Protein AF-A0A2N1U427-F1 (afdb_monomer_lite)

pLDDT: mean 76.77, std 9.38, range [48.03, 88.31]

Radius of gyration: 17.12 Å; chains: 1; bounding box: 43×22×46 Å

Sequence (82 aa):
MNPNATDIPDNGIDEDCSGQDSKTITCYADADNDGYTNNTNTTTSSSDIGCPNGYKNTTTDEDCNDLNSSINPGATEICGNN

Secondary structure (DSSP, 8-state):
--TTPPP-TTSS--SS-SS-----EEEEE-SS-SS-B--SS-EEEESSSSPPTTEES---SB-TTTT-TTSSTTS---TT--

Structure (mmCIF, N/CA/C/O backbone):
data_AF-A0A2N1U427-F1
#
_entry.id   AF-A0A2N1U427-F1
#
loop_
_atom_site.group_PDB
_atom_site.id
_atom_site.type_symbol
_atom_site.label_atom_id
_atom_site.label_alt_id
_atom_site.label_comp_id
_atom_site.label_asym_id
_atom_site.label_entity_id
_atom_site.label_seq_id
_atom_site.pdbx_PDB_ins_code
_atom_site.Cartn_x
_atom_site.Cartn_y
_atom_site.Cartn_z
_atom_site.occupancy
_atom_site.B_iso_or_equiv
_atom_site.auth_seq_id
_atom_site.auth_comp_id
_atom_site.auth_asym_id
_atom_site.auth_atom_id
_atom_site.pdbx_PDB_model_num
ATOM 1 N N . MET A 1 1 ? 19.159 -8.631 -22.759 1.00 61.50 1 MET A N 1
ATOM 2 C CA . MET A 1 1 ? 18.991 -9.163 -21.396 1.00 61.50 1 MET A CA 1
ATOM 3 C C . MET A 1 1 ? 20.075 -8.549 -20.534 1.00 61.50 1 MET A C 1
ATOM 5 O O . MET A 1 1 ? 21.225 -8.970 -20.636 1.00 61.50 1 MET A O 1
ATOM 9 N N . ASN A 1 2 ? 19.746 -7.485 -19.808 1.00 72.19 2 ASN A N 1
ATOM 10 C CA . ASN A 1 2 ? 20.681 -6.795 -18.927 1.00 72.19 2 ASN A CA 1
ATOM 11 C C . ASN A 1 2 ? 20.137 -6.873 -17.492 1.00 72.19 2 ASN A C 1
ATOM 13 O O . ASN A 1 2 ? 19.481 -5.935 -17.073 1.00 72.19 2 ASN A O 1
ATOM 17 N N . PRO A 1 3 ? 20.420 -7.950 -16.742 1.00 75.56 3 PRO A N 1
ATOM 18 C CA . PRO A 1 3 ? 19.848 -8.192 -15.410 1.00 75.56 3 PRO A CA 1
ATOM 19 C C . PRO A 1 3 ? 20.257 -7.195 -14.319 1.00 75.56 3 PRO A C 1
ATOM 21 O O . PRO A 1 3 ? 19.909 -7.383 -13.164 1.00 75.56 3 PRO A O 1
ATOM 24 N N . ASN A 1 4 ? 21.035 -6.166 -14.662 1.00 78.56 4 ASN A N 1
ATOM 25 C CA . ASN A 1 4 ? 21.387 -5.069 -13.762 1.00 78.56 4 ASN A CA 1
ATOM 26 C C . ASN A 1 4 ? 20.922 -3.710 -14.310 1.00 78.56 4 ASN A C 1
ATOM 28 O O . ASN A 1 4 ? 21.435 -2.673 -13.882 1.00 78.56 4 ASN A O 1
ATOM 32 N N . ALA A 1 5 ? 20.057 -3.692 -15.328 1.00 81.94 5 ALA A N 1
ATOM 33 C CA . ALA A 1 5 ? 19.421 -2.454 -15.747 1.00 81.94 5 ALA A CA 1
ATOM 34 C C . ALA A 1 5 ? 18.508 -1.944 -14.623 1.00 81.94 5 ALA A C 1
ATOM 36 O O . ALA A 1 5 ? 18.069 -2.704 -13.771 1.00 81.94 5 ALA A O 1
ATOM 37 N N . THR A 1 6 ? 18.293 -0.636 -14.583 1.00 83.06 6 THR A N 1
ATOM 38 C CA . THR A 1 6 ? 17.294 -0.042 -13.696 1.00 83.06 6 THR A CA 1
ATOM 39 C C . THR A 1 6 ? 16.031 0.134 -14.508 1.00 83.06 6 THR A C 1
ATOM 41 O O . THR A 1 6 ? 16.108 0.736 -15.583 1.00 83.06 6 THR A O 1
ATOM 44 N N . ASP A 1 7 ? 14.914 -0.356 -13.990 1.00 83.88 7 ASP A N 1
ATOM 45 C CA . ASP A 1 7 ? 13.634 -0.173 -14.653 1.00 83.88 7 ASP A CA 1
ATOM 46 C C . ASP A 1 7 ? 13.211 1.297 -14.678 1.00 83.88 7 ASP A C 1
ATOM 48 O O . ASP A 1 7 ? 13.473 2.073 -13.747 1.00 83.88 7 ASP A O 1
ATOM 52 N N . ILE A 1 8 ? 12.526 1.677 -15.751 1.00 82.69 8 ILE A N 1
ATOM 53 C CA . ILE A 1 8 ? 11.863 2.970 -15.878 1.00 82.69 8 ILE A CA 1
ATOM 54 C C . ILE A 1 8 ? 10.380 2.767 -15.547 1.00 82.69 8 ILE A C 1
ATOM 56 O O . ILE A 1 8 ? 9.672 2.154 -16.340 1.00 82.69 8 ILE A O 1
ATOM 60 N N . PRO A 1 9 ? 9.869 3.346 -14.444 1.00 82.44 9 PRO A N 1
ATOM 61 C CA . PRO A 1 9 ? 8.505 3.082 -14.010 1.00 82.44 9 PRO A CA 1
ATOM 62 C C . PRO A 1 9 ? 7.436 3.397 -15.063 1.00 82.44 9 PRO A C 1
ATOM 64 O O . PRO A 1 9 ? 7.469 4.457 -15.697 1.00 82.44 9 PRO A O 1
ATOM 67 N N . ASP A 1 10 ? 6.452 2.502 -15.174 1.00 79.38 10 ASP A N 1
ATOM 68 C CA . ASP A 1 10 ? 5.232 2.649 -15.979 1.00 79.38 10 ASP A CA 1
ATOM 69 C C . ASP A 1 10 ? 5.465 2.834 -17.494 1.00 79.38 10 ASP A C 1
ATOM 71 O O . ASP A 1 10 ? 4.601 3.370 -18.201 1.00 79.38 10 ASP A O 1
ATOM 75 N N . ASN A 1 11 ? 6.611 2.398 -18.029 1.00 85.12 11 ASN A N 1
ATOM 76 C CA . ASN A 1 11 ? 6.890 2.476 -19.466 1.00 85.12 11 ASN A CA 1
ATOM 77 C C . ASN A 1 11 ? 6.479 1.200 -20.239 1.00 85.12 11 ASN A C 1
ATOM 79 O O . ASN A 1 11 ? 6.486 1.208 -21.476 1.00 85.12 11 ASN A O 1
ATOM 83 N N . GLY A 1 12 ? 6.082 0.134 -19.533 1.00 81.12 12 GLY A N 1
ATOM 84 C CA . GLY A 1 12 ? 5.657 -1.142 -20.107 1.00 81.12 12 GLY A CA 1
ATOM 85 C C . GLY A 1 12 ? 6.801 -2.017 -20.627 1.00 81.12 12 GLY A C 1
ATOM 86 O O . GLY A 1 12 ? 6.537 -2.962 -21.378 1.00 81.12 12 GLY A O 1
ATOM 87 N N . ILE A 1 13 ? 8.048 -1.699 -20.283 1.00 86.12 13 ILE A N 1
ATOM 88 C CA . ILE A 1 13 ? 9.263 -2.401 -20.690 1.00 86.12 13 ILE A CA 1
ATOM 89 C C . ILE A 1 13 ? 9.970 -2.883 -19.425 1.00 86.12 13 ILE A C 1
ATOM 91 O O . ILE A 1 13 ? 10.307 -2.107 -18.555 1.00 86.12 13 ILE A O 1
ATOM 95 N N . ASP A 1 14 ? 10.230 -4.182 -19.362 1.00 83.62 14 ASP A N 1
ATOM 96 C CA . ASP A 1 14 ? 11.065 -4.793 -18.328 1.00 83.62 14 ASP A CA 1
ATOM 97 C C . ASP A 1 14 ? 12.542 -4.666 -18.759 1.00 83.62 14 ASP A C 1
ATOM 99 O O . ASP A 1 14 ? 13.022 -5.421 -19.623 1.00 83.62 14 ASP A O 1
ATOM 103 N N . GLU A 1 15 ? 13.242 -3.641 -18.260 1.00 88.31 15 GLU A N 1
ATOM 104 C CA . GLU A 1 15 ? 14.625 -3.348 -18.650 1.00 88.31 15 GLU A CA 1
ATOM 105 C C . GLU A 1 15 ? 15.610 -4.391 -18.119 1.00 88.31 15 GLU A C 1
ATOM 107 O O . GLU A 1 15 ? 16.601 -4.719 -18.799 1.00 88.31 15 GLU A O 1
ATOM 112 N N . ASP A 1 16 ? 15.350 -4.905 -16.917 1.00 86.25 16 ASP A N 1
ATOM 113 C CA . ASP A 1 16 ? 16.220 -5.851 -16.226 1.00 86.25 16 ASP A CA 1
ATOM 114 C C . ASP A 1 16 ? 15.884 -7.328 -16.506 1.00 86.25 16 ASP A C 1
ATOM 116 O O . ASP A 1 16 ? 16.684 -8.230 -16.241 1.00 86.25 16 ASP A O 1
ATOM 120 N N . CYS A 1 17 ? 14.778 -7.586 -17.199 1.00 85.00 17 CYS A N 1
ATOM 121 C CA . CYS A 1 17 ? 14.264 -8.918 -17.500 1.00 85.00 17 CYS A CA 1
ATOM 122 C C . CYS A 1 17 ? 13.973 -9.756 -16.241 1.00 85.00 17 CYS A C 1
ATOM 124 O O . CYS A 1 17 ? 14.092 -10.990 -16.289 1.00 85.00 17 CYS A O 1
ATOM 126 N N . SER A 1 18 ? 13.613 -9.120 -15.125 1.00 84.38 18 SER A N 1
ATOM 127 C CA . SER A 1 18 ? 13.167 -9.781 -13.890 1.00 84.38 18 SER A CA 1
ATOM 128 C C . SER A 1 18 ? 11.799 -10.458 -14.042 1.00 84.38 18 SER A C 1
ATOM 130 O O . SER A 1 18 ? 11.403 -11.267 -13.197 1.00 84.38 18 SER A O 1
ATOM 132 N N . GLY A 1 19 ? 11.101 -10.196 -15.151 1.00 81.56 19 GLY A N 1
ATOM 133 C CA . GLY A 1 19 ? 9.752 -10.665 -15.446 1.00 81.56 19 GLY A CA 1
ATOM 134 C C . GLY A 1 19 ? 8.674 -9.663 -15.044 1.00 81.56 19 GLY A C 1
ATOM 135 O O . GLY A 1 19 ? 7.494 -10.025 -15.020 1.00 81.56 19 GLY A O 1
ATOM 136 N N . GLN A 1 20 ? 9.063 -8.439 -14.690 1.00 80.81 20 GLN A N 1
ATOM 137 C CA . GLN A 1 20 ? 8.197 -7.410 -14.141 1.00 80.81 20 GLN A CA 1
ATOM 138 C C . GLN A 1 20 ? 8.647 -6.025 -14.624 1.00 80.81 20 GLN A C 1
ATOM 140 O O . GLN A 1 20 ? 9.832 -5.777 -14.745 1.00 80.81 20 GLN A O 1
ATOM 145 N N . ASP A 1 21 ? 7.688 -5.142 -14.908 1.00 81.25 21 ASP A N 1
ATOM 146 C CA . ASP A 1 21 ? 7.938 -3.711 -15.124 1.00 81.25 21 ASP A CA 1
ATOM 147 C C . ASP A 1 21 ? 7.695 -2.988 -13.798 1.00 81.25 21 ASP A C 1
ATOM 149 O O . ASP A 1 21 ? 6.655 -3.200 -13.151 1.00 81.25 21 ASP A O 1
ATOM 153 N N . SER A 1 22 ? 8.649 -2.159 -13.388 1.00 83.12 22 SER A N 1
ATOM 154 C CA . SER A 1 22 ? 8.516 -1.320 -12.205 1.00 83.12 22 SER A CA 1
ATOM 155 C C . SER A 1 22 ? 7.334 -0.356 -12.345 1.00 83.12 22 SER A C 1
ATOM 157 O O . SER A 1 22 ? 7.054 0.195 -13.406 1.00 83.12 22 SER A O 1
ATOM 159 N N . LYS A 1 23 ? 6.604 -0.128 -11.251 1.00 79.06 23 LYS A N 1
ATOM 160 C CA . LYS A 1 23 ? 5.401 0.718 -11.249 1.00 79.06 23 LYS A CA 1
ATOM 161 C C . LYS A 1 23 ? 5.496 1.801 -10.209 1.00 79.06 23 LYS A C 1
ATOM 163 O O . LYS A 1 23 ? 5.961 1.536 -9.106 1.00 79.06 23 LYS A O 1
ATOM 168 N N . THR A 1 24 ? 4.958 2.975 -10.520 1.00 79.88 24 THR A N 1
ATOM 169 C CA . THR A 1 24 ? 4.740 4.017 -9.519 1.00 79.88 24 THR A CA 1
ATOM 170 C C . THR A 1 24 ? 3.468 3.697 -8.744 1.00 79.88 24 THR A C 1
ATOM 172 O O . THR A 1 24 ? 2.357 3.988 -9.189 1.00 79.88 24 THR A O 1
ATOM 175 N N . ILE A 1 25 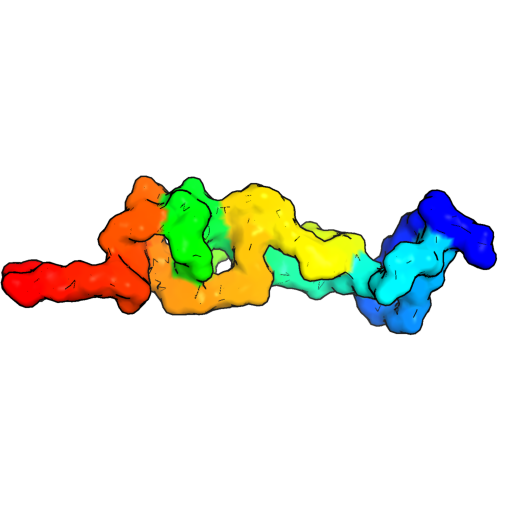? 3.610 3.093 -7.567 1.00 79.62 25 ILE A N 1
ATOM 176 C CA . ILE A 1 25 ? 2.474 2.812 -6.678 1.00 79.62 25 ILE A CA 1
ATOM 177 C C . ILE A 1 25 ? 2.464 3.764 -5.487 1.00 79.62 25 ILE A C 1
ATOM 179 O O . ILE A 1 25 ? 3.499 4.023 -4.876 1.00 79.62 25 ILE A O 1
ATOM 183 N N . THR A 1 26 ? 1.282 4.277 -5.141 1.00 82.56 26 THR A N 1
ATOM 184 C CA . THR A 1 26 ? 1.073 5.008 -3.888 1.00 82.56 26 THR A CA 1
ATOM 185 C C . THR A 1 26 ? 0.892 4.010 -2.753 1.00 82.56 26 THR A C 1
ATOM 187 O O . THR A 1 26 ? 0.003 3.163 -2.788 1.00 82.56 26 THR A O 1
ATOM 190 N N . CYS A 1 27 ? 1.752 4.124 -1.753 1.00 85.38 27 CYS A N 1
ATOM 191 C CA . CYS A 1 27 ? 1.798 3.269 -0.583 1.00 85.38 27 CYS A CA 1
ATOM 192 C C . CYS A 1 27 ? 1.409 4.076 0.655 1.00 85.38 27 CYS A C 1
ATOM 194 O O . CYS A 1 27 ? 1.979 5.142 0.875 1.00 85.38 27 CYS A O 1
ATOM 196 N N . TYR A 1 28 ? 0.483 3.567 1.458 1.00 85.38 28 TYR A N 1
ATOM 197 C CA . TYR A 1 28 ? -0.024 4.157 2.696 1.00 85.38 28 TYR A CA 1
ATOM 198 C C . TYR A 1 28 ? 0.621 3.471 3.895 1.00 85.38 28 TYR A C 1
ATOM 200 O O . TYR A 1 28 ? 0.857 2.265 3.839 1.00 85.38 28 TYR A O 1
ATOM 208 N N . ALA A 1 29 ? 0.954 4.237 4.933 1.00 85.25 29 ALA A N 1
ATOM 209 C CA . ALA A 1 29 ? 1.517 3.685 6.161 1.00 85.25 29 ALA A CA 1
ATOM 210 C C . ALA A 1 29 ? 0.516 2.746 6.863 1.00 85.25 29 ALA A C 1
ATOM 212 O O . ALA A 1 29 ? -0.685 3.006 6.858 1.00 85.25 29 ALA A O 1
ATOM 213 N N . ASP A 1 30 ? 1.054 1.666 7.419 1.00 84.25 30 ASP A N 1
ATOM 214 C CA . ASP A 1 30 ? 0.391 0.634 8.223 1.00 84.25 30 ASP A CA 1
ATOM 215 C C . ASP A 1 30 ? 1.336 0.373 9.405 1.00 84.25 30 ASP A C 1
ATOM 217 O O . ASP A 1 30 ? 2.299 -0.403 9.302 1.00 84.25 30 ASP A O 1
ATOM 221 N N . ALA A 1 31 ? 1.194 1.176 10.461 1.00 84.38 31 ALA A N 1
ATOM 222 C CA . ALA A 1 31 ? 2.211 1.286 11.506 1.00 84.38 31 ALA A CA 1
ATOM 223 C C . ALA A 1 31 ? 2.161 0.134 12.521 1.00 84.38 31 ALA A C 1
ATOM 225 O O . ALA A 1 31 ? 3.197 -0.198 13.116 1.00 84.38 31 ALA A O 1
ATOM 226 N N . ASP A 1 32 ? 1.019 -0.528 12.675 1.00 84.88 32 ASP A N 1
ATOM 227 C CA . ASP A 1 32 ? 0.862 -1.704 13.531 1.00 84.88 32 ASP A CA 1
ATOM 228 C C . ASP A 1 32 ? 0.827 -3.048 12.771 1.00 84.88 32 ASP A C 1
ATOM 230 O O . ASP A 1 32 ? 0.927 -4.106 13.406 1.00 84.88 32 ASP A O 1
ATOM 234 N N . ASN A 1 33 ? 0.863 -3.012 11.434 1.00 85.62 33 ASN A N 1
ATOM 235 C CA . ASN A 1 33 ? 0.895 -4.159 10.521 1.00 85.62 33 ASN A CA 1
ATOM 236 C C . ASN A 1 33 ? -0.353 -5.048 10.573 1.00 85.62 33 ASN A C 1
ATOM 238 O O . ASN A 1 33 ? -0.240 -6.268 10.383 1.00 85.62 33 ASN A O 1
ATOM 242 N N . ASP A 1 34 ? -1.528 -4.480 10.815 1.00 82.62 34 ASP A N 1
ATOM 243 C CA . ASP A 1 34 ? -2.790 -5.221 10.786 1.00 82.62 34 ASP A CA 1
ATOM 244 C C . ASP A 1 34 ? -3.446 -5.294 9.394 1.00 82.62 34 ASP A C 1
ATOM 246 O O . ASP A 1 34 ? -4.373 -6.083 9.176 1.00 82.62 34 ASP A O 1
ATOM 250 N N . GLY A 1 35 ? -2.887 -4.562 8.424 1.00 81.88 35 GLY A N 1
ATOM 251 C CA . GLY A 1 35 ? -3.336 -4.536 7.033 1.00 81.88 35 GLY A CA 1
ATOM 252 C C . GLY A 1 35 ? -4.364 -3.450 6.720 1.00 81.88 35 GLY A C 1
ATOM 253 O O . GLY A 1 35 ? -4.799 -3.363 5.564 1.00 81.88 35 GLY A O 1
ATOM 254 N N . TYR A 1 36 ? -4.720 -2.627 7.700 1.00 84.06 36 TYR A N 1
ATOM 255 C CA . TYR A 1 36 ? -5.497 -1.412 7.530 1.00 84.06 36 TYR A CA 1
ATOM 256 C C . TYR A 1 36 ? -4.559 -0.208 7.540 1.00 84.06 36 TYR A C 1
ATOM 258 O O . TYR A 1 36 ? -3.411 -0.273 7.968 1.00 84.06 36 TYR A O 1
ATOM 266 N N . THR A 1 37 ? -5.002 0.884 6.929 1.00 82.62 37 THR A N 1
ATOM 267 C CA . THR A 1 37 ? -4.168 2.083 6.799 1.00 82.62 37 THR A CA 1
ATOM 268 C C . THR A 1 37 ? -4.974 3.281 7.234 1.00 82.62 37 THR A C 1
ATOM 270 O O . THR A 1 37 ? -6.121 3.452 6.802 1.00 82.62 37 THR A O 1
ATOM 273 N N . ASN A 1 38 ? -4.365 4.168 8.009 1.00 75.75 38 ASN A N 1
ATOM 274 C CA . ASN A 1 38 ? -4.968 5.460 8.262 1.00 75.75 38 ASN A CA 1
ATOM 275 C C . ASN A 1 38 ? -4.803 6.330 7.006 1.00 75.75 38 ASN A C 1
ATOM 277 O O . ASN A 1 38 ? -3.690 6.643 6.575 1.00 75.75 38 ASN A O 1
ATOM 281 N N . ASN A 1 39 ? -5.917 6.735 6.391 1.00 66.50 39 ASN A N 1
ATOM 282 C CA . ASN A 1 39 ? -5.945 7.555 5.173 1.00 66.50 39 ASN A CA 1
ATOM 283 C C . ASN A 1 39 ? -5.251 8.931 5.335 1.00 66.50 39 ASN A C 1
ATOM 285 O O . ASN A 1 39 ? -5.140 9.702 4.376 1.00 66.50 39 ASN A O 1
ATOM 289 N N . THR A 1 40 ? -4.761 9.252 6.537 1.00 62.59 40 THR A N 1
ATOM 290 C CA . THR A 1 40 ? -4.034 10.471 6.869 1.00 62.59 40 THR A CA 1
ATOM 291 C C . THR A 1 40 ? -2.613 10.483 6.291 1.00 62.59 40 THR A C 1
ATOM 293 O O . THR A 1 40 ? -1.616 10.335 6.992 1.00 62.59 40 THR A O 1
ATOM 296 N N . ASN A 1 41 ? -2.529 10.766 4.991 1.00 58.53 41 ASN A N 1
ATOM 297 C CA . ASN A 1 41 ? -1.467 11.516 4.299 1.00 58.53 41 ASN A CA 1
ATOM 298 C C . ASN A 1 41 ? -0.015 10.996 4.297 1.00 58.53 41 ASN A C 1
ATOM 300 O O . ASN A 1 41 ? 0.796 11.560 3.556 1.00 58.53 41 ASN A O 1
ATOM 304 N N . THR A 1 42 ? 0.353 9.954 5.044 1.00 67.38 42 THR A N 1
ATOM 305 C CA . THR A 1 42 ? 1.717 9.402 4.975 1.00 67.38 42 THR A CA 1
ATOM 306 C C . THR A 1 42 ? 1.810 8.450 3.795 1.00 67.38 42 THR A C 1
ATOM 308 O O . THR A 1 42 ? 1.621 7.243 3.926 1.00 67.38 42 THR A O 1
ATOM 311 N N . THR A 1 43 ? 2.071 9.027 2.623 1.00 72.94 43 THR A N 1
ATOM 312 C CA . THR A 1 43 ? 2.237 8.274 1.382 1.00 72.94 43 THR A CA 1
ATOM 313 C C . THR A 1 43 ? 3.699 8.213 0.963 1.00 72.94 43 THR A C 1
ATOM 315 O O . THR A 1 43 ? 4.453 9.171 1.140 1.00 72.94 43 THR A O 1
ATOM 318 N N . THR A 1 44 ? 4.103 7.085 0.389 1.00 74.06 44 THR A N 1
ATOM 319 C CA . THR A 1 44 ? 5.356 6.966 -0.363 1.00 74.06 44 THR A CA 1
ATOM 320 C C . THR A 1 44 ? 5.071 6.430 -1.759 1.00 74.06 44 THR A C 1
ATOM 322 O O . THR A 1 44 ? 4.043 5.794 -1.988 1.00 74.06 44 THR A O 1
ATOM 325 N N . SER A 1 45 ? 5.958 6.724 -2.706 1.00 70.94 45 SER A N 1
ATOM 326 C CA . SER A 1 45 ? 5.938 6.103 -4.029 1.00 70.94 45 SER A CA 1
ATOM 327 C C . SER A 1 45 ? 6.991 5.008 -4.057 1.00 70.94 45 SER A C 1
ATOM 329 O O . SER A 1 45 ? 8.156 5.278 -3.762 1.00 70.94 45 SER A O 1
ATOM 331 N N . SER A 1 46 ? 6.587 3.784 -4.382 1.00 70.81 46 SER A N 1
ATOM 332 C CA . SER A 1 46 ? 7.547 2.737 -4.731 1.00 70.81 46 SER A CA 1
ATOM 333 C C . SER A 1 46 ? 7.796 2.788 -6.232 1.00 70.81 46 SER A C 1
ATOM 335 O O . SER A 1 46 ? 6.866 3.072 -6.982 1.00 70.81 46 SER A O 1
ATOM 337 N N . SER A 1 47 ? 9.040 2.555 -6.647 1.00 66.75 47 SER A N 1
ATOM 338 C CA . SER A 1 47 ? 9.432 2.334 -8.044 1.00 66.75 47 SER A CA 1
ATOM 339 C C . SER A 1 47 ? 9.609 0.841 -8.322 1.00 66.75 47 SER A C 1
ATOM 341 O O . SER A 1 47 ? 10.450 0.475 -9.122 1.00 66.75 47 SER A O 1
ATOM 343 N N . ASP A 1 48 ? 8.904 -0.005 -7.580 1.00 66.50 48 ASP A N 1
ATOM 344 C CA . ASP A 1 48 ? 8.887 -1.464 -7.675 1.00 66.50 48 ASP A CA 1
ATOM 345 C C . ASP A 1 48 ? 7.427 -1.908 -7.446 1.00 66.50 48 ASP A C 1
ATOM 347 O O . ASP A 1 48 ? 6.586 -1.134 -6.978 1.00 66.50 48 ASP A O 1
ATOM 351 N N . ILE A 1 49 ? 7.095 -3.156 -7.760 1.00 67.69 49 ILE A N 1
ATOM 352 C CA . ILE A 1 49 ? 5.742 -3.724 -7.663 1.00 67.69 49 ILE A CA 1
ATOM 353 C C . ILE A 1 49 ? 5.225 -3.829 -6.216 1.00 67.69 49 ILE A C 1
ATOM 355 O O . ILE A 1 49 ? 4.025 -4.023 -6.004 1.00 67.69 49 ILE A O 1
ATOM 359 N N . GLY A 1 50 ? 6.094 -3.673 -5.212 1.00 76.00 50 GLY A N 1
ATOM 360 C CA . GLY A 1 50 ? 5.751 -3.766 -3.792 1.00 76.00 50 GLY A CA 1
ATOM 361 C C . GLY A 1 50 ? 5.910 -2.459 -3.016 1.00 76.00 50 GLY A C 1
ATOM 362 O O . GLY A 1 50 ? 6.768 -1.631 -3.319 1.00 76.00 50 GLY A O 1
ATOM 363 N N . CYS A 1 51 ? 5.100 -2.291 -1.968 1.00 80.94 51 CYS A N 1
ATOM 364 C CA . CYS A 1 51 ? 5.329 -1.256 -0.965 1.00 80.94 51 CYS A CA 1
ATOM 365 C C . CYS A 1 51 ? 6.445 -1.670 0.010 1.00 80.94 51 CYS A C 1
ATOM 367 O O . CYS A 1 51 ? 6.597 -2.863 0.285 1.00 80.94 51 CYS A O 1
ATOM 369 N N . PRO A 1 52 ? 7.206 -0.712 0.574 1.00 79.88 52 PRO A N 1
ATOM 370 C CA . PRO A 1 52 ? 8.145 -0.998 1.654 1.00 79.88 52 PRO A CA 1
ATOM 371 C C . PRO A 1 52 ? 7.452 -1.626 2.873 1.00 79.88 52 PRO A C 1
ATOM 373 O O . PRO A 1 52 ? 6.248 -1.463 3.070 1.00 79.88 52 PRO A O 1
ATOM 376 N N . ASN A 1 53 ? 8.220 -2.295 3.739 1.00 81.75 53 ASN A N 1
ATOM 377 C CA . ASN A 1 53 ? 7.695 -2.794 5.015 1.00 81.75 53 ASN A CA 1
ATOM 378 C C . ASN A 1 53 ? 7.052 -1.660 5.830 1.00 81.75 53 ASN A C 1
ATOM 380 O O . ASN A 1 53 ? 7.625 -0.574 5.930 1.00 81.75 53 ASN A O 1
ATOM 384 N N . GLY A 1 54 ? 5.889 -1.936 6.427 1.00 79.75 54 GLY A N 1
ATOM 385 C CA . GLY A 1 54 ? 5.072 -0.933 7.120 1.00 79.75 54 GLY A CA 1
ATOM 386 C C . GLY A 1 54 ? 4.226 -0.062 6.187 1.00 79.75 54 GLY A C 1
ATOM 387 O O . GLY A 1 54 ? 3.723 0.970 6.617 1.00 79.75 54 GLY A O 1
ATOM 388 N N . TYR A 1 55 ? 4.096 -0.439 4.909 1.00 83.19 55 TYR A N 1
ATOM 389 C CA . TYR A 1 55 ? 3.206 0.225 3.963 1.00 83.19 55 TYR A CA 1
ATOM 390 C C . TYR A 1 55 ? 2.364 -0.771 3.154 1.00 83.19 55 TYR A C 1
ATOM 392 O O . TYR A 1 55 ? 2.786 -1.904 2.900 1.00 83.19 55 TYR A O 1
ATOM 400 N N . LYS A 1 56 ? 1.190 -0.331 2.691 1.00 84.00 56 LYS A N 1
ATOM 401 C CA . LYS A 1 56 ? 0.280 -1.07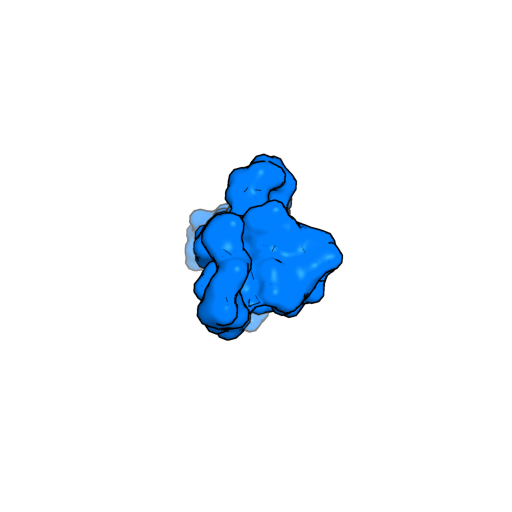5 1.802 1.00 84.00 56 LYS A CA 1
ATOM 402 C C . LYS A 1 56 ? -0.166 -0.211 0.624 1.00 84.00 56 LYS A C 1
ATOM 404 O O . LYS A 1 56 ? -0.263 1.003 0.739 1.00 84.00 56 LYS A O 1
ATOM 409 N N . ASN A 1 57 ? -0.440 -0.827 -0.526 1.00 79.44 57 ASN A N 1
ATOM 410 C C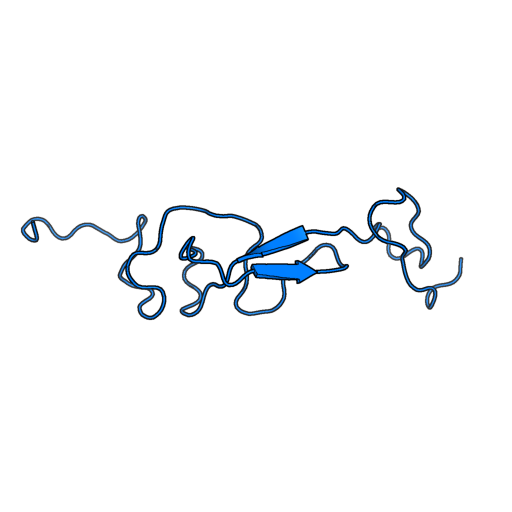A . ASN A 1 57 ? -0.926 -0.130 -1.729 1.00 79.44 57 ASN A CA 1
ATOM 411 C C . ASN A 1 57 ? -2.462 -0.040 -1.789 1.00 79.44 57 ASN A C 1
ATOM 413 O O . ASN A 1 57 ? -3.026 0.297 -2.831 1.00 79.44 57 ASN A O 1
ATOM 417 N N . THR A 1 58 ? -3.138 -0.371 -0.690 1.00 71.94 58 THR A N 1
ATOM 418 C CA . THR A 1 58 ? -4.586 -0.291 -0.533 1.00 71.94 58 THR A CA 1
ATOM 419 C C . THR A 1 58 ? -4.903 0.685 0.588 1.00 71.94 58 THR A C 1
ATOM 421 O O . THR A 1 58 ? -4.188 0.743 1.580 1.00 71.94 58 THR A O 1
ATOM 424 N N . THR A 1 59 ? -5.991 1.435 0.437 1.00 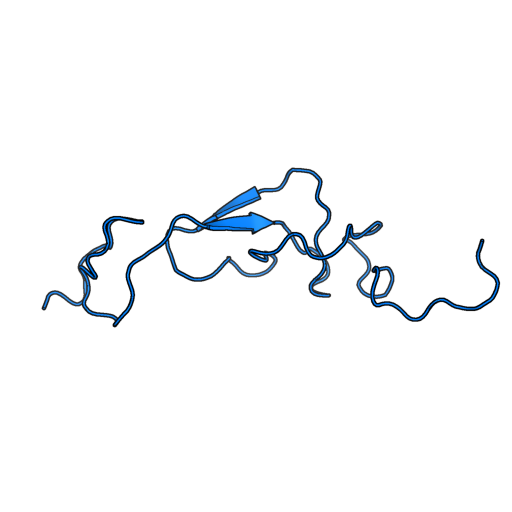65.56 59 THR A N 1
ATOM 425 C CA . THR A 1 59 ? -6.575 2.258 1.507 1.00 65.56 59 THR A CA 1
ATOM 426 C C . THR A 1 59 ? -7.669 1.484 2.237 1.00 65.56 59 THR A C 1
ATOM 428 O O . THR A 1 59 ? -8.734 2.041 2.500 1.00 65.56 59 THR A O 1
ATOM 431 N N . THR A 1 60 ? -7.507 0.169 2.401 1.00 58.59 60 THR A N 1
ATOM 432 C CA . THR A 1 60 ? -8.560 -0.671 2.977 1.00 58.59 60 THR A CA 1
ATOM 433 C C . THR A 1 60 ? -8.860 -0.174 4.381 1.00 58.59 60 THR A C 1
ATOM 435 O O . THR A 1 60 ? -7.976 -0.210 5.225 1.00 58.59 60 THR A O 1
ATOM 438 N N . ASP A 1 61 ? -10.084 0.342 4.510 1.00 61.31 61 ASP A N 1
ATOM 439 C CA . ASP A 1 61 ? -10.827 0.839 5.663 1.00 61.31 61 ASP A CA 1
ATOM 440 C C . ASP A 1 61 ? -10.032 1.636 6.711 1.00 61.31 61 ASP A C 1
ATOM 442 O O . ASP A 1 61 ? -9.094 1.154 7.329 1.00 61.31 61 ASP A O 1
ATOM 446 N N . GLU A 1 62 ? -10.458 2.884 6.909 1.00 71.44 62 GLU A N 1
ATOM 447 C CA . GLU A 1 62 ? -9.883 3.864 7.831 1.00 71.44 62 GLU A CA 1
ATOM 448 C C . GLU A 1 62 ? -9.563 3.269 9.203 1.00 71.44 62 GLU A C 1
ATOM 450 O O . GLU A 1 62 ? -10.440 3.128 10.059 1.00 71.44 62 GLU A O 1
ATOM 455 N N . ASP A 1 63 ? -8.286 2.960 9.415 1.00 77.50 63 ASP A N 1
ATOM 456 C CA . ASP A 1 63 ? -7.804 2.600 10.732 1.00 77.50 63 ASP A CA 1
ATOM 457 C C . ASP A 1 63 ? -7.883 3.834 11.639 1.00 77.50 63 ASP A C 1
ATOM 459 O O . ASP A 1 63 ? -7.182 4.839 11.457 1.00 77.50 63 ASP A O 1
ATOM 463 N N . CYS A 1 64 ? -8.788 3.774 12.615 1.00 80.81 64 CYS A N 1
ATOM 464 C CA . CYS A 1 64 ? -8.973 4.849 13.574 1.00 80.81 64 CYS A CA 1
ATOM 465 C C . CYS A 1 64 ? -7.838 4.915 14.609 1.00 80.81 64 CYS A C 1
ATOM 467 O O . CYS A 1 64 ? -7.703 5.943 15.284 1.00 80.81 64 CYS A O 1
ATOM 469 N N . ASN A 1 65 ? -7.014 3.869 14.728 1.00 81.69 65 ASN A N 1
ATOM 470 C CA . ASN A 1 65 ? -5.828 3.828 15.566 1.00 81.69 65 ASN A CA 1
ATOM 471 C C . ASN A 1 65 ? -4.706 2.943 14.984 1.00 81.69 65 ASN A C 1
ATOM 473 O O . ASN A 1 65 ? -4.414 1.888 15.533 1.00 81.69 65 ASN A O 1
ATOM 477 N N . ASP A 1 66 ? -3.961 3.525 14.040 1.00 78.75 66 ASP A N 1
ATOM 478 C CA . ASP A 1 66 ? -2.740 3.015 13.366 1.00 78.75 66 ASP A CA 1
ATOM 479 C C . ASP A 1 66 ? -1.554 2.671 14.301 1.00 78.75 66 ASP A C 1
ATOM 481 O O . ASP A 1 66 ? -0.416 2.485 13.882 1.00 78.75 66 ASP A O 1
ATOM 485 N N . LEU A 1 67 ? -1.767 2.678 15.617 1.00 83.69 67 LEU A N 1
ATOM 486 C CA . LEU A 1 67 ? -0.796 2.250 16.625 1.00 83.69 67 LEU A CA 1
ATOM 487 C C . LEU A 1 67 ? -1.277 1.009 17.391 1.00 83.69 67 LEU A C 1
ATOM 489 O O . LEU A 1 67 ? -0.634 0.617 18.373 1.00 83.69 67 LEU A O 1
ATOM 493 N N . ASN A 1 68 ? -2.417 0.425 17.022 1.00 82.69 68 ASN A N 1
ATOM 494 C CA . ASN A 1 68 ? -3.023 -0.693 17.724 1.00 82.69 68 ASN A CA 1
ATOM 495 C C . ASN A 1 68 ? -3.780 -1.633 16.778 1.00 82.69 68 ASN A C 1
ATOM 497 O O . ASN A 1 68 ? -4.981 -1.484 16.580 1.00 82.69 68 ASN A O 1
ATOM 501 N N . SER A 1 69 ? -3.119 -2.738 16.433 1.00 84.75 69 SER A N 1
ATOM 502 C CA . SER A 1 69 ? -3.619 -3.781 15.528 1.00 84.75 69 SER A CA 1
ATOM 503 C C . SER A 1 69 ? -4.887 -4.516 15.981 1.00 84.75 69 SER A C 1
ATOM 505 O O . SER A 1 69 ? -5.378 -5.420 15.303 1.00 84.75 69 SER A O 1
ATOM 507 N N . SER A 1 70 ? -5.399 -4.211 17.178 1.00 83.69 70 SER A N 1
ATOM 508 C CA . SER A 1 70 ? -6.690 -4.704 17.678 1.00 83.69 70 SER A CA 1
ATOM 509 C C . SER A 1 70 ? -7.844 -3.727 17.442 1.00 83.69 70 SER A C 1
ATOM 511 O O . SER A 1 70 ? -8.981 -4.047 17.792 1.00 83.69 70 SER A O 1
ATOM 513 N N . ILE A 1 71 ? -7.568 -2.532 16.924 1.00 82.88 71 ILE A N 1
ATOM 514 C CA . ILE A 1 71 ? -8.541 -1.477 16.662 1.00 82.88 71 ILE A CA 1
ATOM 515 C C . ILE A 1 71 ? -8.501 -1.196 15.167 1.00 82.88 71 ILE A C 1
ATOM 517 O O . ILE A 1 71 ? -7.828 -0.290 14.722 1.00 82.88 71 IL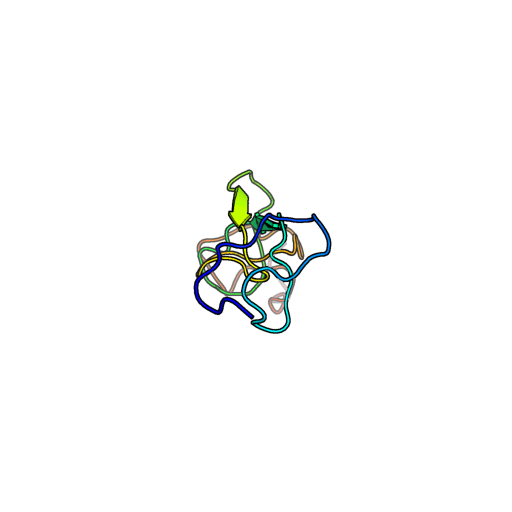E A O 1
ATOM 521 N N . ASN A 1 72 ? -9.264 -1.970 14.408 1.00 82.75 72 ASN A N 1
ATOM 522 C CA . ASN A 1 72 ? -9.424 -1.773 12.976 1.00 82.75 72 ASN A CA 1
ATOM 523 C C . ASN A 1 72 ? -10.830 -2.192 12.538 1.00 82.75 72 ASN A C 1
ATOM 525 O O . ASN A 1 72 ? -11.544 -2.853 13.298 1.00 82.75 72 ASN A O 1
ATOM 529 N N . PRO A 1 73 ? -11.243 -1.853 11.310 1.00 79.31 73 PRO A N 1
ATOM 530 C CA . PRO A 1 73 ? -12.572 -2.183 10.789 1.00 79.31 73 PRO A CA 1
ATOM 531 C C . PRO A 1 73 ? -12.883 -3.688 10.716 1.00 79.31 73 PRO A C 1
ATOM 533 O O . PRO A 1 73 ? -14.050 -4.077 10.703 1.00 79.31 73 PRO A O 1
ATOM 536 N N . GLY A 1 74 ? -11.858 -4.547 10.689 1.00 79.75 74 GLY A N 1
ATOM 537 C CA . GLY A 1 74 ? -11.999 -6.004 10.753 1.00 79.75 74 GLY A CA 1
ATOM 538 C C . GLY A 1 74 ? -11.979 -6.585 12.169 1.00 79.75 74 GLY A C 1
ATOM 539 O O . GLY A 1 74 ? -12.180 -7.795 12.333 1.00 79.75 74 GLY A O 1
ATOM 540 N N . ALA A 1 75 ? -11.726 -5.767 13.193 1.00 80.19 75 ALA A N 1
ATOM 541 C CA . ALA A 1 75 ? -11.682 -6.211 14.574 1.00 80.19 75 ALA A CA 1
ATOM 542 C C . ALA A 1 75 ? -13.080 -6.635 15.042 1.00 80.19 75 ALA A C 1
ATOM 544 O O . ALA A 1 75 ? -14.107 -6.092 14.638 1.00 80.19 75 ALA A O 1
ATOM 545 N N . THR A 1 76 ? -13.138 -7.648 15.911 1.00 76.56 76 THR A N 1
ATOM 546 C CA . THR A 1 76 ? -14.420 -8.099 16.464 1.00 76.56 76 THR A CA 1
ATOM 547 C C . THR A 1 76 ? -14.992 -7.014 17.371 1.00 76.56 76 THR A C 1
ATOM 549 O O . THR A 1 76 ? -14.486 -6.800 18.472 1.00 76.56 76 THR A O 1
ATOM 552 N N . GLU A 1 77 ? -16.072 -6.376 16.924 1.00 63.25 77 GLU A N 1
ATOM 553 C CA . GLU A 1 77 ? -16.881 -5.458 17.728 1.00 63.25 77 GLU A CA 1
ATOM 554 C C . GLU A 1 77 ? -17.296 -6.148 19.038 1.00 63.25 77 GLU A C 1
ATOM 556 O O . GLU A 1 77 ? -18.014 -7.157 19.043 1.00 63.25 77 GLU A O 1
ATOM 561 N N . ILE A 1 78 ? -16.837 -5.624 20.177 1.00 63.56 78 ILE A N 1
ATOM 562 C CA . ILE A 1 78 ? -17.297 -6.106 21.478 1.00 63.56 78 ILE A CA 1
ATOM 563 C C . ILE A 1 78 ? -18.642 -5.441 21.749 1.00 63.56 78 ILE A C 1
ATOM 565 O O . ILE A 1 78 ? -18.707 -4.248 22.018 1.00 63.56 78 ILE A O 1
ATOM 569 N N . CYS A 1 79 ? -19.723 -6.221 21.721 1.00 48.03 79 CYS A N 1
ATOM 570 C CA . CYS A 1 79 ? -21.068 -5.733 22.025 1.00 48.03 79 CYS A CA 1
ATOM 5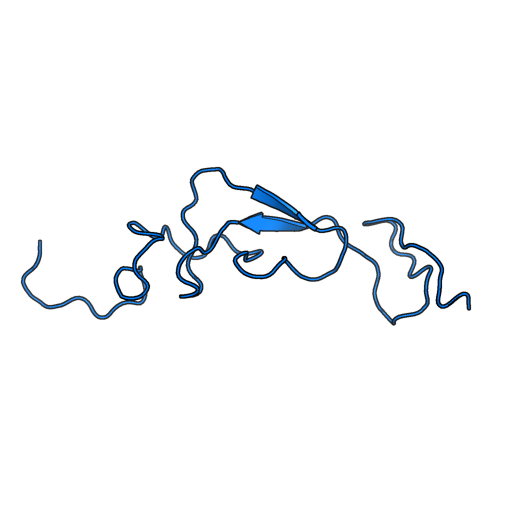71 C C . CYS A 1 79 ? -21.086 -4.919 23.340 1.00 48.03 79 CYS A C 1
ATOM 573 O O . CYS A 1 79 ? -20.987 -5.499 24.423 1.00 48.03 79 CYS A O 1
ATOM 575 N N . GLY A 1 80 ? -21.237 -3.589 23.248 1.00 50.84 80 GLY A N 1
ATOM 576 C CA . GLY A 1 80 ? -21.369 -2.691 24.404 1.00 50.84 80 GLY A CA 1
ATOM 577 C C . GLY A 1 80 ? -20.468 -1.449 24.441 1.00 50.84 80 GLY A C 1
ATOM 578 O O . GLY A 1 80 ? -20.600 -0.684 25.396 1.00 50.84 80 GLY A O 1
ATOM 579 N N . ASN A 1 81 ? -19.593 -1.209 23.458 1.00 55.38 81 ASN A N 1
ATOM 580 C CA . ASN A 1 81 ? -18.833 0.044 23.335 1.00 55.38 81 ASN A CA 1
ATOM 581 C C . ASN A 1 81 ? -19.375 0.937 22.198 1.00 55.38 81 ASN A C 1
ATOM 583 O O . ASN A 1 81 ? -18.814 0.991 21.113 1.00 55.38 81 ASN A O 1
ATOM 587 N N . ASN A 1 82 ? -20.464 1.661 22.468 1.00 49.41 82 ASN A N 1
ATOM 588 C CA . ASN A 1 82 ? -20.873 2.797 21.628 1.00 49.41 82 ASN A CA 1
ATOM 589 C C . ASN A 1 82 ? -20.106 4.067 22.002 1.00 49.41 82 ASN A C 1
ATOM 591 O O . ASN A 1 82 ? -19.966 4.316 23.224 1.00 49.41 82 ASN A O 1
#

Foldseek 3Di:
DALPDDADAPPPDDPNPPVDGFHFAWKAFQQCPLQAGAPPDPIDTGRHPDDPPRIDSDNPAHQPDSPDSCGGPPHDDDPPDD